Protein AF-A0A2H1WKE1-F1 (afdb_monomer_lite)

pLDDT: mean 91.27, std 6.3, range [51.94, 97.81]

Structure (mmCIF, N/CA/C/O backbone):
data_AF-A0A2H1WKE1-F1
#
_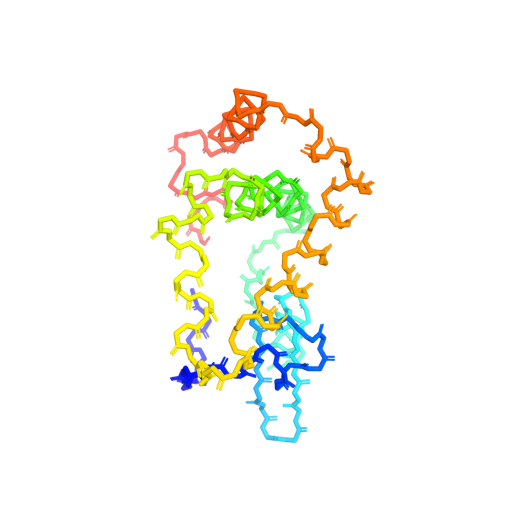entry.id   AF-A0A2H1WKE1-F1
#
loop_
_atom_site.group_PDB
_atom_site.id
_atom_site.type_symbol
_atom_site.label_atom_id
_atom_site.label_alt_id
_atom_site.label_comp_id
_atom_site.label_asym_id
_atom_site.label_entity_id
_atom_site.label_seq_id
_atom_site.pdbx_PDB_ins_code
_atom_site.Cartn_x
_atom_site.Cartn_y
_atom_site.Cartn_z
_atom_site.occupancy
_atom_site.B_iso_or_equiv
_atom_site.auth_seq_id
_atom_site.auth_comp_id
_atom_site.auth_asym_id
_atom_site.auth_atom_id
_atom_site.pdbx_PDB_model_num
ATOM 1 N N . MET A 1 1 ? -5.212 -2.726 20.957 1.00 63.28 1 MET A N 1
ATOM 2 C CA . MET A 1 1 ? -5.467 -3.976 20.193 1.00 63.28 1 MET A CA 1
ATOM 3 C C . MET A 1 1 ? -6.647 -4.724 20.807 1.00 63.28 1 MET A C 1
ATOM 5 O O . MET A 1 1 ? -6.788 -4.693 22.019 1.00 63.28 1 MET A O 1
ATOM 9 N N . CYS A 1 2 ? -7.499 -5.367 20.001 1.00 77.81 2 CYS A N 1
ATOM 10 C CA . CYS A 1 2 ? -8.768 -5.971 20.449 1.00 77.81 2 CYS A CA 1
ATOM 11 C C . CYS A 1 2 ? -8.658 -7.323 21.187 1.00 77.81 2 CYS A C 1
ATOM 13 O O . CYS A 1 2 ? -9.692 -7.924 21.455 1.00 77.81 2 CYS A O 1
ATOM 15 N N . ASN A 1 3 ? -7.446 -7.813 21.485 1.00 84.12 3 ASN A N 1
ATOM 16 C CA . ASN A 1 3 ? -7.190 -9.088 22.182 1.00 84.12 3 ASN A CA 1
ATOM 17 C C . ASN A 1 3 ? -7.994 -10.287 21.644 1.00 84.12 3 ASN A C 1
ATOM 19 O O . ASN A 1 3 ? -8.406 -11.166 22.397 1.00 84.12 3 ASN A O 1
ATOM 23 N N . LEU A 1 4 ? -8.228 -10.316 20.331 1.00 87.50 4 LEU A N 1
ATOM 24 C CA . LEU A 1 4 ? -8.882 -11.443 19.680 1.00 87.50 4 LEU A CA 1
ATOM 25 C C . LEU A 1 4 ? -7.937 -12.654 19.680 1.00 87.50 4 LEU A C 1
ATOM 27 O O . LEU A 1 4 ? -6.751 -12.472 19.403 1.00 87.50 4 LEU A O 1
ATOM 31 N N . PRO A 1 5 ? -8.426 -13.877 19.943 1.00 89.56 5 PRO A N 1
ATOM 32 C CA . PRO A 1 5 ? -7.639 -15.079 19.709 1.00 89.56 5 PRO A CA 1
ATOM 33 C C . PRO A 1 5 ? -7.508 -15.298 18.198 1.00 89.56 5 PRO A C 1
ATOM 35 O O . PRO A 1 5 ? -8.510 -15.433 17.494 1.00 89.56 5 PRO A O 1
ATOM 38 N N . PHE A 1 6 ? -6.278 -15.317 17.689 1.00 90.62 6 PHE A N 1
ATOM 39 C CA . PHE A 1 6 ? -5.992 -15.615 16.287 1.00 90.62 6 PHE A CA 1
ATOM 40 C C . PHE A 1 6 ? -4.718 -16.443 16.152 1.00 90.62 6 PHE A C 1
ATOM 42 O O . PHE A 1 6 ? -3.842 -16.414 17.014 1.00 90.62 6 PHE A O 1
ATOM 49 N N . GLU A 1 7 ? -4.620 -17.149 15.033 1.00 94.06 7 GLU A N 1
ATOM 50 C CA . GLU A 1 7 ? -3.415 -17.838 14.590 1.00 94.06 7 GLU A CA 1
ATOM 51 C C . GLU A 1 7 ? -2.952 -17.209 13.274 1.00 94.06 7 GLU A C 1
ATOM 53 O O . GLU A 1 7 ? -3.771 -16.871 12.414 1.00 94.06 7 GLU A O 1
ATOM 58 N N . VAL A 1 8 ? -1.640 -17.011 13.127 1.00 93.44 8 VAL A N 1
ATOM 59 C CA . VAL A 1 8 ? -1.048 -16.475 11.897 1.00 93.44 8 VAL A CA 1
ATOM 60 C C . VAL A 1 8 ? -0.431 -17.616 11.115 1.00 93.44 8 VAL A C 1
ATOM 62 O O . VAL A 1 8 ? 0.609 -18.148 11.492 1.00 93.44 8 VAL A O 1
ATOM 65 N N . GLU A 1 9 ? -1.034 -17.934 9.976 1.00 92.38 9 GLU A N 1
ATOM 66 C CA . GLU A 1 9 ? -0.455 -18.863 9.016 1.00 92.38 9 GLU A CA 1
ATOM 67 C C . GLU A 1 9 ? 0.144 -18.107 7.830 1.00 92.38 9 GLU A C 1
ATOM 69 O O . GLU A 1 9 ? -0.569 -17.514 7.016 1.00 92.38 9 GLU A O 1
ATOM 74 N N . MET A 1 10 ? 1.467 -18.163 7.687 1.00 90.44 10 MET A N 1
ATOM 75 C CA . MET A 1 10 ? 2.138 -17.644 6.497 1.00 90.44 10 MET A CA 1
ATOM 76 C C . MET A 1 10 ? 2.073 -18.681 5.374 1.00 90.44 10 MET A C 1
ATOM 78 O O . MET A 1 10 ? 2.550 -19.807 5.516 1.00 90.44 10 MET A O 1
ATOM 82 N N . ARG A 1 11 ? 1.494 -18.301 4.232 1.00 89.50 11 ARG A N 1
ATOM 83 C CA . ARG A 1 11 ? 1.371 -19.154 3.043 1.00 89.50 11 ARG A CA 1
ATOM 84 C C . ARG A 1 11 ? 1.910 -18.417 1.822 1.00 89.50 11 ARG A C 1
ATOM 86 O O . ARG A 1 11 ? 1.553 -17.267 1.582 1.00 89.50 11 ARG A O 1
ATOM 93 N N . TRP A 1 12 ? 2.733 -19.084 1.017 1.00 85.19 12 TRP A N 1
ATOM 94 C CA . TRP A 1 12 ? 3.308 -18.494 -0.200 1.00 85.19 12 TRP A CA 1
ATOM 95 C C . TRP A 1 12 ? 2.249 -18.173 -1.269 1.00 85.19 12 TRP A C 1
ATOM 97 O O . TRP A 1 12 ? 2.434 -17.253 -2.058 1.00 85.19 12 TRP A O 1
ATOM 107 N N . ASN A 1 13 ? 1.119 -18.888 -1.271 1.00 87.75 13 ASN A N 1
ATOM 108 C CA . ASN A 1 13 ? -0.032 -18.655 -2.147 1.00 87.75 13 ASN A CA 1
ATOM 109 C C . ASN A 1 13 ? -1.156 -17.842 -1.487 1.00 87.75 13 ASN A C 1
ATOM 111 O O . ASN A 1 13 ? -2.280 -17.878 -1.985 1.00 87.75 13 ASN A O 1
ATOM 115 N N . ALA A 1 14 ? -0.894 -17.121 -0.391 1.00 90.31 14 ALA A N 1
ATOM 116 C CA . ALA A 1 14 ? -1.930 -16.381 0.336 1.00 90.31 14 ALA A CA 1
ATOM 117 C C . ALA A 1 14 ? -2.736 -15.425 -0.568 1.00 90.31 14 ALA A C 1
ATOM 119 O O . ALA A 1 14 ? -3.951 -15.324 -0.421 1.00 90.31 14 ALA A O 1
ATOM 120 N N . GLU A 1 15 ? -2.093 -14.786 -1.551 1.00 88.31 15 GLU A N 1
ATOM 121 C CA . GLU A 1 15 ? -2.781 -13.938 -2.537 1.00 88.31 15 GLU A CA 1
ATOM 122 C C . GLU A 1 15 ? -3.848 -14.717 -3.327 1.00 88.31 15 GLU A C 1
ATOM 124 O O . GLU A 1 15 ? -4.951 -14.216 -3.501 1.00 88.31 15 GLU A O 1
ATOM 129 N N . PHE A 1 16 ? -3.574 -15.965 -3.726 1.00 88.88 16 PHE A N 1
ATOM 130 C CA . PHE A 1 16 ? -4.523 -16.821 -4.456 1.00 88.88 16 PHE A CA 1
ATOM 131 C C . PHE A 1 16 ? -5.611 -17.433 -3.570 1.00 88.88 16 PHE A C 1
ATOM 133 O O . PHE A 1 16 ? -6.646 -17.860 -4.074 1.00 88.88 16 PHE A O 1
ATOM 140 N N . MET A 1 17 ? -5.371 -17.513 -2.261 1.00 91.50 17 MET A N 1
ATOM 141 C CA . MET A 1 17 ? -6.365 -17.979 -1.290 1.00 91.50 17 MET A CA 1
ATOM 142 C C . MET A 1 17 ? -7.375 -16.885 -0.929 1.00 91.50 17 MET A C 1
ATOM 144 O O . MET A 1 17 ? -8.489 -17.192 -0.507 1.00 91.50 17 MET A O 1
ATOM 148 N N . SER A 1 18 ? -6.985 -15.616 -1.071 1.00 93.06 18 SER A N 1
ATOM 149 C CA . SER A 1 18 ? -7.844 -14.478 -0.764 1.00 93.06 18 SER A CA 1
ATOM 150 C C . SER A 1 18 ? -8.961 -14.327 -1.804 1.00 93.06 18 SER A C 1
ATOM 152 O O . SER A 1 18 ? -8.661 -14.258 -2.999 1.00 93.06 18 SER A O 1
ATOM 154 N N . PRO A 1 19 ? -10.233 -14.166 -1.390 1.00 90.62 19 PRO A N 1
ATOM 155 C CA . PRO A 1 19 ? -11.340 -13.890 -2.307 1.00 90.62 19 PRO A CA 1
ATOM 156 C C . PRO A 1 19 ? -11.122 -12.655 -3.191 1.00 90.62 19 PRO A C 1
ATOM 158 O O . PRO A 1 19 ? -11.588 -12.624 -4.327 1.00 90.62 19 PRO A O 1
ATOM 161 N N . SER A 1 20 ? -10.406 -11.643 -2.689 1.00 89.81 20 SER A N 1
ATOM 162 C CA . SER A 1 20 ? -10.101 -10.417 -3.438 1.00 89.81 20 SER A CA 1
ATOM 163 C C . SER A 1 20 ? -8.760 -10.454 -4.175 1.00 89.81 20 SER A C 1
ATOM 165 O O . SER A 1 20 ? -8.372 -9.461 -4.791 1.00 89.81 20 SER A O 1
ATOM 167 N N . GLY A 1 21 ? -8.006 -11.553 -4.078 1.00 88.56 21 GLY A N 1
ATOM 168 C CA . GLY A 1 21 ? -6.634 -11.623 -4.583 1.00 88.56 21 GLY A CA 1
ATOM 169 C C . GLY A 1 21 ? -5.630 -10.784 -3.779 1.00 88.56 21 GLY A C 1
ATOM 170 O O . GLY A 1 21 ? -4.478 -10.644 -4.188 1.00 88.56 21 GLY A O 1
ATOM 171 N N . ARG A 1 22 ? -6.056 -10.179 -2.659 1.00 87.38 22 ARG A N 1
ATOM 172 C CA . ARG A 1 22 ? -5.243 -9.277 -1.831 1.00 87.38 22 ARG A CA 1
ATOM 173 C C . ARG A 1 22 ? -5.136 -9.781 -0.400 1.00 87.38 22 ARG A C 1
ATOM 175 O O . ARG A 1 22 ? -6.104 -10.274 0.174 1.00 87.38 22 ARG A O 1
ATOM 182 N N . VAL A 1 23 ? -3.959 -9.611 0.184 1.00 90.31 23 VAL A N 1
ATOM 183 C CA . VAL A 1 23 ? -3.717 -9.814 1.616 1.00 90.31 23 VAL A CA 1
ATOM 184 C C . VAL A 1 23 ? -3.822 -8.470 2.356 1.00 90.31 23 VAL A C 1
ATOM 186 O O . VAL A 1 23 ? -3.567 -7.430 1.745 1.00 90.31 23 VAL A O 1
ATOM 189 N N . PRO A 1 24 ? -4.188 -8.458 3.650 1.00 92.06 24 PRO A N 1
ATOM 190 C CA . PRO A 1 24 ? -4.545 -9.607 4.486 1.00 92.06 24 PRO A CA 1
ATOM 191 C C . PRO A 1 24 ? -5.974 -10.119 4.235 1.00 92.06 24 PRO A C 1
ATOM 193 O O . PRO A 1 24 ? -6.847 -9.388 3.768 1.00 92.06 24 PRO A O 1
ATOM 196 N N . PHE A 1 25 ? -6.216 -11.379 4.594 1.00 94.62 25 PHE A N 1
ATOM 197 C CA . PHE A 1 25 ? -7.552 -11.955 4.740 1.00 94.62 25 PHE A CA 1
ATOM 198 C C . PHE A 1 25 ? -7.591 -12.841 5.989 1.00 94.62 25 PHE A C 1
ATOM 200 O O . PHE A 1 25 ? -6.555 -13.331 6.434 1.00 94.62 25 PHE A O 1
ATOM 207 N N . ILE A 1 26 ? -8.779 -13.038 6.555 1.00 94.38 26 ILE A N 1
ATOM 208 C CA . ILE A 1 26 ? -9.011 -13.921 7.700 1.00 94.38 26 ILE A CA 1
ATOM 209 C C . ILE A 1 26 ? -9.989 -15.026 7.326 1.00 94.38 26 ILE A C 1
ATOM 211 O O . ILE A 1 26 ? -10.875 -14.840 6.488 1.00 94.38 26 ILE A O 1
ATOM 215 N N . LYS A 1 27 ? -9.862 -16.163 8.008 1.00 93.44 27 LYS A N 1
ATOM 216 C CA . LYS A 1 27 ? -10.846 -17.241 7.996 1.00 93.44 27 LYS A CA 1
ATOM 217 C C . LYS A 1 27 ? -11.404 -17.411 9.405 1.00 93.44 27 LYS A C 1
ATOM 219 O O . LYS A 1 27 ? -10.650 -17.630 10.345 1.00 93.44 27 LYS A O 1
ATOM 224 N N . CYS A 1 28 ? -12.721 -17.332 9.550 1.00 91.88 28 CYS A N 1
ATOM 225 C CA . CYS A 1 28 ? -13.420 -17.536 10.815 1.00 91.88 28 CYS A CA 1
ATOM 226 C C . CYS A 1 28 ? -14.568 -18.528 10.595 1.00 91.88 28 CYS A C 1
ATOM 228 O O . CYS A 1 28 ? -15.625 -18.172 10.068 1.00 91.88 28 CYS A O 1
ATOM 230 N N . GLY A 1 29 ? -14.344 -19.797 10.949 1.00 89.31 29 GLY A N 1
ATOM 231 C CA . GLY A 1 29 ? -15.287 -20.879 10.658 1.00 89.31 29 GLY A CA 1
ATOM 232 C C . GLY A 1 29 ? -15.549 -21.007 9.153 1.00 89.31 29 GLY A C 1
ATOM 233 O O . GLY A 1 29 ? -14.629 -21.284 8.381 1.00 89.31 29 GLY A O 1
ATOM 234 N N . ALA A 1 30 ? -16.803 -20.790 8.750 1.00 90.69 30 ALA A N 1
ATOM 235 C CA . ALA A 1 30 ? -17.238 -20.821 7.352 1.00 90.69 30 ALA A CA 1
ATOM 236 C C . ALA A 1 30 ? -16.986 -19.506 6.586 1.00 90.69 30 ALA A C 1
ATOM 238 O O . ALA A 1 30 ? -17.152 -19.470 5.369 1.00 90.69 30 ALA A O 1
ATOM 239 N N . PHE A 1 31 ? -16.603 -18.425 7.272 1.00 92.56 31 PHE A N 1
ATOM 240 C CA . PHE A 1 31 ? -16.413 -17.114 6.653 1.00 92.56 31 PHE A CA 1
ATOM 241 C C . PHE A 1 31 ? -14.959 -16.898 6.242 1.00 92.56 31 PHE A C 1
ATOM 243 O O . PHE A 1 31 ? -14.042 -17.164 7.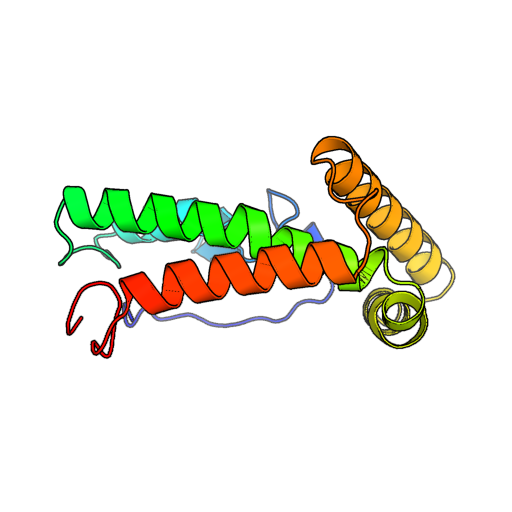022 1.00 92.56 31 PHE A O 1
ATOM 250 N N . VAL A 1 32 ? -14.759 -16.351 5.043 1.00 94.12 32 VAL A N 1
ATOM 251 C CA . VAL A 1 32 ? -13.468 -15.841 4.570 1.00 94.12 32 VAL A CA 1
ATOM 252 C C . VAL A 1 32 ? -13.660 -14.375 4.203 1.00 94.12 32 VAL A C 1
ATOM 254 O O . VAL A 1 32 ? -14.477 -14.059 3.342 1.00 94.12 32 VAL A O 1
ATOM 257 N N . VAL A 1 33 ? -12.941 -13.484 4.883 1.00 94.06 33 VAL A N 1
ATOM 258 C CA . VAL A 1 33 ? -13.085 -12.029 4.735 1.00 94.06 33 VAL A CA 1
ATOM 259 C C . VAL A 1 33 ? -11.725 -11.432 4.414 1.00 94.06 33 VAL A C 1
ATOM 261 O O . VAL A 1 33 ? -10.771 -11.618 5.165 1.00 94.06 33 VAL A O 1
ATOM 264 N N . SER A 1 34 ? -11.629 -10.726 3.293 1.00 94.44 34 SER A N 1
ATOM 265 C CA . SER A 1 34 ? -10.400 -10.088 2.818 1.00 94.44 34 SER A CA 1
ATOM 266 C C . SER A 1 34 ? -10.443 -8.577 2.980 1.00 94.44 34 SER A C 1
ATOM 268 O O . SER A 1 34 ? -11.516 -7.988 2.902 1.00 94.44 34 SER A O 1
ATOM 270 N N . GLU A 1 35 ? -9.259 -7.969 3.070 1.00 90.50 35 GLU A N 1
ATOM 271 C CA . GLU A 1 35 ? -9.027 -6.525 3.197 1.00 90.50 35 GLU A CA 1
ATOM 272 C C . GLU A 1 35 ? -9.339 -5.953 4.578 1.00 90.50 35 GLU A C 1
ATOM 274 O O . GLU A 1 35 ? -10.192 -6.442 5.315 1.00 90.50 35 GLU A O 1
ATOM 279 N N . LEU A 1 36 ? -8.622 -4.886 4.932 1.00 89.06 36 LEU A N 1
ATOM 280 C CA . LEU A 1 36 ? -8.661 -4.320 6.276 1.00 89.06 36 LEU A CA 1
ATOM 281 C C . LEU A 1 36 ? -10.070 -3.871 6.673 1.00 89.06 36 LEU A C 1
ATOM 283 O O . LEU A 1 36 ? -10.563 -4.281 7.717 1.00 89.06 36 LEU A O 1
ATOM 287 N N . GLU A 1 37 ? -10.730 -3.050 5.857 1.00 88.31 37 GLU A N 1
ATOM 288 C CA . GLU A 1 37 ? -12.035 -2.490 6.217 1.00 88.31 37 GLU A 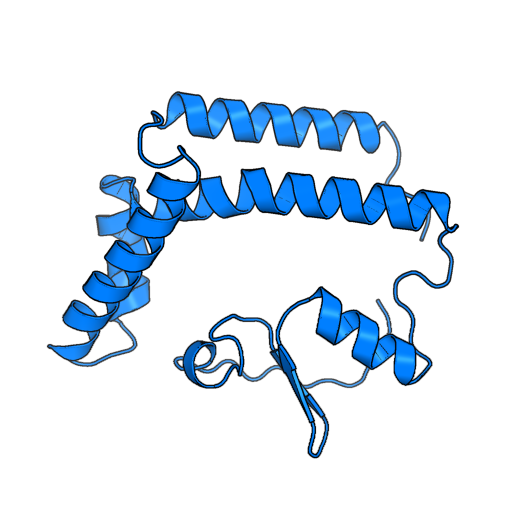CA 1
ATOM 289 C C . GLU A 1 37 ? -13.118 -3.572 6.407 1.00 88.31 37 GLU A C 1
ATOM 291 O O . GLU A 1 37 ? -13.743 -3.579 7.472 1.00 88.31 37 GLU A O 1
ATOM 296 N N . PRO A 1 38 ? -13.294 -4.546 5.492 1.00 92.00 38 PRO A N 1
ATOM 297 C CA . PRO A 1 38 ? -14.196 -5.673 5.722 1.00 92.00 38 PRO A CA 1
ATOM 298 C C . PRO A 1 38 ? -13.839 -6.509 6.956 1.00 92.00 38 PRO A C 1
ATOM 300 O O . PRO A 1 38 ? -14.738 -6.920 7.688 1.00 92.00 38 PRO A O 1
ATOM 303 N N . ILE A 1 39 ? -12.549 -6.740 7.235 1.00 92.75 39 ILE A N 1
ATOM 304 C CA . ILE A 1 39 ? -12.106 -7.460 8.442 1.00 92.75 39 ILE A CA 1
ATOM 305 C C . ILE A 1 39 ? -12.526 -6.707 9.711 1.00 92.75 39 ILE A C 1
ATOM 307 O O . ILE A 1 39 ? -13.075 -7.305 10.640 1.00 92.75 39 ILE A O 1
ATOM 311 N N . VAL A 1 40 ? -12.303 -5.392 9.749 1.00 90.50 40 VAL A N 1
ATOM 312 C CA . VAL A 1 40 ? -12.685 -4.547 10.888 1.00 90.50 40 VAL A CA 1
ATOM 313 C C . VAL A 1 40 ? -14.202 -4.534 11.075 1.00 90.50 40 VAL A C 1
ATOM 315 O O . VAL A 1 40 ? -14.681 -4.673 12.201 1.00 90.50 40 VAL A O 1
ATOM 318 N N . GLN A 1 41 ? -14.969 -4.427 9.989 1.00 90.38 41 GLN A N 1
ATOM 319 C CA . GLN A 1 41 ? -16.432 -4.489 10.036 1.00 90.38 41 GLN A CA 1
ATOM 320 C C . GLN A 1 41 ? -16.937 -5.864 10.494 1.00 90.38 41 GLN A C 1
ATOM 322 O O . GLN A 1 41 ? -17.872 -5.944 11.289 1.00 90.38 41 GLN A O 1
ATOM 327 N N . PHE A 1 42 ? -16.298 -6.951 10.055 1.00 92.19 42 PHE A N 1
ATOM 328 C CA . PHE A 1 42 ? -16.630 -8.303 10.498 1.00 92.19 42 PHE A CA 1
ATOM 329 C C . PHE A 1 42 ? -16.452 -8.462 12.013 1.00 92.19 42 PHE A C 1
ATOM 331 O O . PHE A 1 42 ? -17.348 -8.981 12.681 1.00 92.19 42 PHE A O 1
ATOM 338 N N . ALA A 1 43 ? -15.343 -7.963 12.570 1.00 91.31 43 ALA A N 1
ATOM 339 C CA . ALA A 1 43 ? -15.122 -7.946 14.015 1.00 91.31 43 ALA A CA 1
ATOM 340 C C . ALA A 1 43 ? -16.158 -7.070 14.744 1.00 91.31 43 ALA A C 1
ATOM 342 O O . ALA A 1 43 ? -16.725 -7.496 15.755 1.00 91.31 43 ALA A O 1
ATOM 343 N N . ALA A 1 44 ? -16.479 -5.892 14.194 1.00 90.19 44 ALA A N 1
ATOM 344 C CA . ALA A 1 44 ? -17.471 -4.982 14.765 1.00 90.19 44 ALA A CA 1
ATOM 345 C C . ALA A 1 44 ? -18.869 -5.618 14.838 1.00 90.19 44 ALA A C 1
ATOM 347 O O . ALA A 1 44 ? -19.531 -5.524 15.870 1.00 90.19 44 ALA A O 1
ATOM 348 N N . ASN A 1 45 ? -19.278 -6.359 13.802 1.00 90.62 45 ASN A N 1
ATOM 349 C CA . ASN A 1 45 ? -20.540 -7.109 13.772 1.00 90.62 45 ASN A CA 1
ATOM 350 C C . ASN A 1 45 ? -20.600 -8.245 14.810 1.00 90.62 45 ASN A C 1
ATOM 352 O O . ASN A 1 45 ? -21.679 -8.749 15.118 1.00 90.62 45 ASN A O 1
ATOM 356 N N . LYS A 1 46 ? -19.451 -8.660 15.356 1.00 89.50 46 LYS A N 1
ATOM 357 C CA . LYS A 1 46 ? -19.336 -9.619 16.466 1.00 89.50 46 LYS A CA 1
ATOM 358 C C . LYS A 1 46 ? -19.152 -8.936 17.827 1.00 89.50 46 LYS A C 1
ATOM 360 O O . LYS A 1 46 ? -18.844 -9.609 18.804 1.00 89.50 46 LYS A O 1
ATOM 365 N N . GLY A 1 47 ? -19.356 -7.619 17.899 1.00 88.62 47 GLY A N 1
ATOM 366 C CA . GLY A 1 47 ? -19.279 -6.834 19.132 1.00 88.62 47 GLY A CA 1
ATOM 367 C C . GLY A 1 47 ? -17.876 -6.339 19.488 1.00 88.62 47 GLY A C 1
ATOM 368 O O . GLY A 1 47 ? -17.689 -5.784 20.567 1.00 88.62 47 GLY A O 1
ATOM 369 N N . VAL A 1 48 ? -16.887 -6.504 18.603 1.00 88.50 48 VAL A N 1
ATOM 370 C CA . VAL A 1 48 ? -15.497 -6.101 18.853 1.00 88.50 48 VAL A CA 1
ATOM 371 C C . VAL A 1 48 ? -15.121 -4.932 17.950 1.00 88.50 48 VAL A C 1
ATOM 373 O O . VAL A 1 48 ? -14.927 -5.096 16.750 1.00 88.50 48 VAL A O 1
ATOM 376 N N . SER A 1 49 ? -14.999 -3.734 18.524 1.00 85.06 49 SER A N 1
ATOM 377 C CA . SER A 1 49 ? -14.712 -2.510 17.768 1.00 85.06 49 SER A CA 1
ATOM 378 C C . SER A 1 49 ? -13.321 -1.958 18.069 1.00 85.06 49 SER A C 1
ATOM 380 O O . SER A 1 49 ? -13.001 -1.665 19.220 1.00 85.06 49 SER A O 1
ATOM 382 N N . LEU A 1 50 ? -12.518 -1.746 17.021 1.00 79.50 50 LEU A N 1
ATOM 383 C CA . LEU A 1 50 ? -11.228 -1.045 17.110 1.00 79.50 50 LEU A CA 1
ATOM 384 C C . LEU A 1 50 ? -11.401 0.453 17.381 1.00 79.50 50 LEU A C 1
ATOM 386 O O . LEU A 1 50 ? -10.571 1.067 18.038 1.00 79.50 50 LEU A O 1
ATOM 390 N N . CYS A 1 51 ? -12.499 1.028 16.893 1.00 79.38 51 CYS A N 1
ATOM 391 C CA . CYS A 1 51 ? -12.773 2.461 16.943 1.00 79.38 51 CYS A CA 1
ATOM 392 C C . CYS A 1 51 ? -13.889 2.795 17.942 1.00 79.38 51 CYS A C 1
ATOM 394 O O . CYS A 1 51 ? -14.541 3.826 17.813 1.00 79.38 51 CYS A O 1
ATOM 396 N N . GLY A 1 52 ? -14.172 1.914 18.909 1.00 79.06 52 GLY A N 1
ATOM 397 C CA . GLY A 1 52 ? -15.303 2.075 19.831 1.00 79.06 52 GLY A CA 1
ATOM 398 C C . GLY A 1 52 ? -15.243 3.362 20.658 1.00 79.06 52 GLY A C 1
ATOM 399 O O . GLY A 1 52 ? -16.282 3.942 20.947 1.00 79.06 52 GLY A O 1
ATOM 400 N N . LYS A 1 53 ? -14.029 3.825 20.974 1.00 82.75 53 LYS A N 1
ATOM 401 C CA . LYS A 1 53 ? -13.771 5.036 21.767 1.00 82.75 53 LYS A CA 1
ATOM 402 C C . LYS A 1 53 ? -13.708 6.328 20.944 1.00 82.75 53 LYS A C 1
ATOM 404 O O . LYS A 1 53 ? -13.719 7.396 21.536 1.00 82.75 53 LYS A O 1
ATOM 409 N N . LEU A 1 54 ? -13.625 6.222 19.616 1.00 85.12 54 LEU A N 1
ATOM 410 C CA . LEU A 1 54 ? -13.496 7.374 18.723 1.00 85.12 54 LEU A CA 1
ATOM 411 C C . LEU A 1 54 ? -14.867 7.989 18.432 1.00 85.12 54 LEU A C 1
ATOM 413 O O . LEU A 1 54 ? -15.842 7.262 18.172 1.00 85.12 54 LEU A O 1
ATOM 417 N N . SER A 1 55 ? -14.919 9.319 18.404 1.00 87.94 55 SER A N 1
ATOM 418 C CA . SER A 1 55 ? -16.087 10.073 17.955 1.00 87.94 55 SER A CA 1
ATOM 419 C C . SER A 1 55 ? -16.385 9.804 16.472 1.00 87.94 55 SER A C 1
ATOM 421 O O . SER A 1 55 ? -15.593 9.199 15.738 1.00 87.94 55 SER A O 1
ATOM 423 N N . THR A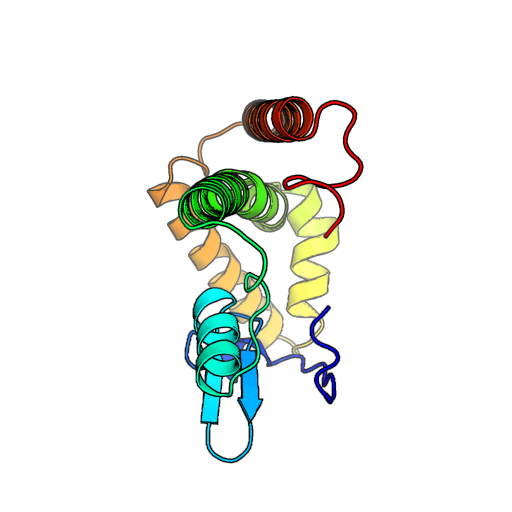 1 56 ? -17.567 10.205 16.005 1.00 86.81 56 THR A N 1
ATOM 424 C CA . THR A 1 56 ? -17.931 10.057 14.586 1.00 86.81 56 THR A CA 1
ATOM 425 C C . THR A 1 56 ? -17.017 10.900 13.695 1.00 86.81 56 THR A C 1
ATOM 427 O O . THR A 1 56 ? -16.608 10.443 12.627 1.00 86.81 56 THR A O 1
ATOM 430 N N . GLU A 1 57 ? -16.653 12.089 14.166 1.00 89.12 57 GLU A N 1
ATOM 431 C CA . GLU A 1 57 ? -15.730 13.017 13.517 1.00 89.12 57 GLU A CA 1
ATOM 432 C C . GLU A 1 57 ? -14.322 12.412 13.445 1.00 89.12 57 GLU A C 1
ATOM 434 O O . GLU A 1 57 ? -13.748 12.319 12.362 1.00 89.12 57 GLU A O 1
ATOM 439 N N . GLU A 1 58 ? -13.807 11.876 14.555 1.00 88.81 58 GLU A N 1
ATOM 440 C CA . GLU A 1 58 ? -12.488 11.231 14.595 1.00 88.81 58 GLU A CA 1
ATOM 441 C C . GLU A 1 58 ? -12.417 9.996 13.686 1.00 88.81 58 GLU A C 1
ATOM 443 O O . GLU A 1 58 ? -11.416 9.759 13.009 1.00 88.81 58 GLU A O 1
ATOM 448 N N . LYS A 1 59 ? -13.502 9.217 13.594 1.00 87.38 59 LYS A N 1
ATOM 449 C CA . LYS A 1 59 ? -13.601 8.102 12.637 1.00 87.38 59 LYS A CA 1
ATOM 450 C C . LYS A 1 59 ? -13.562 8.582 11.189 1.00 87.38 59 LYS A C 1
ATOM 452 O O . LYS A 1 59 ? -13.011 7.883 10.338 1.00 87.38 59 LYS A O 1
ATOM 457 N N . ALA A 1 60 ? -14.181 9.720 10.883 1.00 88.56 60 ALA A N 1
ATOM 458 C CA . ALA A 1 60 ? -14.137 10.301 9.545 1.00 88.56 60 ALA A CA 1
ATOM 459 C C . ALA A 1 60 ? -12.720 10.791 9.208 1.00 88.56 60 ALA A C 1
ATOM 461 O O . ALA A 1 60 ? -12.199 10.440 8.148 1.00 88.56 60 ALA A O 1
ATOM 462 N N . GLU A 1 61 ? -12.065 11.491 10.138 1.00 89.50 61 GLU A N 1
ATOM 463 C CA . GLU A 1 61 ? -10.662 11.902 10.006 1.00 89.50 61 GLU A CA 1
ATOM 464 C C . GLU A 1 61 ? -9.735 10.702 9.796 1.00 89.50 61 GLU A C 1
ATOM 466 O O . GLU A 1 61 ? -8.923 10.694 8.872 1.00 89.50 61 GLU A O 1
ATOM 471 N N . MET A 1 62 ? -9.884 9.646 10.602 1.00 89.69 62 MET A N 1
ATOM 472 C CA . MET A 1 62 ? -9.084 8.426 10.479 1.00 89.69 62 MET A CA 1
ATOM 473 C C . MET A 1 62 ? -9.195 7.827 9.073 1.00 89.69 62 MET A C 1
ATOM 475 O O . MET A 1 62 ? -8.181 7.470 8.474 1.00 89.69 62 MET A O 1
ATOM 479 N N . ARG A 1 63 ? -10.410 7.740 8.514 1.00 88.69 63 ARG A N 1
ATOM 480 C CA . ARG A 1 63 ? -10.607 7.238 7.144 1.00 88.69 63 ARG A CA 1
ATOM 481 C C . ARG A 1 63 ? -9.918 8.121 6.105 1.00 88.69 63 ARG A C 1
ATOM 483 O O . ARG A 1 63 ? -9.330 7.585 5.167 1.00 88.69 63 ARG A O 1
ATOM 490 N N . ALA A 1 64 ? -9.950 9.442 6.276 1.00 91.06 64 ALA A N 1
ATOM 491 C CA . ALA A 1 64 ? -9.257 10.365 5.381 1.00 91.06 64 ALA A CA 1
ATOM 492 C C . ALA A 1 64 ? -7.734 10.141 5.407 1.00 91.06 64 ALA A C 1
ATOM 494 O O . ALA A 1 64 ? -7.122 10.002 4.347 1.00 91.06 64 ALA A O 1
ATOM 495 N N . TYR A 1 65 ? -7.131 9.997 6.593 1.00 91.25 65 TYR A N 1
ATOM 496 C CA . TYR A 1 65 ? -5.698 9.706 6.720 1.00 91.25 65 TYR A CA 1
ATOM 497 C C . TYR A 1 65 ? -5.315 8.326 6.184 1.00 91.25 65 TYR A C 1
ATOM 499 O O . TYR A 1 65 ? -4.315 8.199 5.480 1.00 91.25 65 TYR A O 1
ATOM 507 N N . MET A 1 66 ? -6.124 7.295 6.440 1.00 90.44 66 MET A N 1
ATOM 508 C CA . MET A 1 66 ? -5.907 5.962 5.867 1.00 90.44 66 MET A CA 1
ATOM 509 C C . MET A 1 66 ? -5.959 5.987 4.336 1.00 90.44 66 MET A C 1
ATOM 511 O O . MET A 1 66 ? -5.159 5.319 3.676 1.00 90.44 66 MET A O 1
ATOM 515 N N . SER A 1 67 ? -6.864 6.785 3.764 1.00 91.88 67 SER A N 1
ATOM 516 C CA . SER A 1 67 ? -6.940 7.009 2.320 1.00 91.88 67 SER A CA 1
ATOM 517 C C . SER A 1 67 ? -5.692 7.723 1.795 1.00 91.88 67 SER A C 1
ATOM 519 O O . SER A 1 67 ? -5.110 7.270 0.811 1.00 91.88 67 SER A O 1
ATOM 521 N N . LEU A 1 68 ? -5.219 8.779 2.469 1.00 93.06 68 LEU A N 1
ATOM 522 C CA . LEU A 1 68 ? -3.977 9.478 2.110 1.00 93.06 68 LEU A CA 1
ATOM 523 C C . LEU A 1 68 ? -2.778 8.519 2.100 1.00 93.06 68 LEU A C 1
ATOM 525 O O . LEU A 1 68 ? -2.078 8.418 1.094 1.00 93.06 68 LEU A O 1
ATOM 529 N N . ILE A 1 69 ? -2.599 7.757 3.181 1.00 92.88 69 ILE A N 1
ATOM 530 C CA . ILE A 1 69 ? -1.541 6.747 3.311 1.00 92.88 69 ILE A CA 1
ATOM 531 C C . ILE A 1 69 ? -1.628 5.726 2.173 1.00 92.88 69 ILE A C 1
ATOM 533 O O . ILE A 1 69 ? -0.630 5.429 1.522 1.00 92.88 69 ILE A O 1
ATOM 537 N N . THR A 1 70 ? -2.826 5.215 1.892 1.00 90.81 70 THR A N 1
ATOM 538 C CA . THR A 1 70 ? -3.028 4.220 0.831 1.00 90.81 70 THR A CA 1
ATOM 539 C C . THR A 1 70 ? -2.754 4.803 -0.557 1.00 90.81 70 THR A C 1
ATOM 541 O O . THR A 1 70 ? -2.218 4.117 -1.422 1.00 90.81 70 THR A O 1
ATOM 544 N N . ASN A 1 71 ? -3.088 6.070 -0.797 1.00 93.31 71 ASN A N 1
ATOM 545 C CA . ASN A 1 71 ? -2.903 6.703 -2.102 1.00 93.31 71 ASN A CA 1
ATOM 546 C C . ASN A 1 71 ? -1.469 7.178 -2.355 1.00 93.31 71 ASN A C 1
ATOM 548 O O . ASN A 1 71 ? -1.078 7.293 -3.517 1.00 93.31 71 ASN A O 1
ATOM 552 N N . VAL A 1 72 ? -0.686 7.428 -1.305 1.00 96.12 72 VAL A N 1
ATOM 553 C CA . VAL A 1 72 ? 0.714 7.847 -1.435 1.00 96.12 72 VAL A CA 1
ATOM 554 C C . VAL A 1 72 ? 1.656 6.682 -1.163 1.00 96.12 72 VAL A C 1
ATOM 556 O O . VAL A 1 72 ? 2.325 6.214 -2.080 1.00 96.12 72 VAL A O 1
ATOM 559 N N . LEU A 1 73 ? 1.681 6.164 0.067 1.00 95.94 73 LEU A N 1
ATOM 560 C CA . LEU A 1 73 ? 2.705 5.212 0.505 1.00 95.94 73 LEU A CA 1
ATOM 561 C C . LEU A 1 73 ? 2.608 3.870 -0.223 1.00 95.94 73 LEU A C 1
ATOM 563 O O . LEU A 1 73 ? 3.629 3.347 -0.656 1.00 95.94 73 LEU A O 1
ATOM 567 N N . VAL A 1 74 ? 1.401 3.335 -0.436 1.00 94.12 74 VAL A N 1
ATOM 568 C CA . VAL A 1 74 ? 1.248 2.056 -1.159 1.00 94.12 74 VAL A CA 1
ATOM 569 C C . VAL A 1 74 ? 1.644 2.206 -2.628 1.00 94.12 74 VAL A C 1
ATOM 571 O O . VAL A 1 74 ? 2.275 1.317 -3.196 1.00 94.12 74 VAL A O 1
ATOM 574 N N . ASN A 1 75 ? 1.299 3.324 -3.272 1.00 96.50 75 ASN A N 1
ATOM 575 C CA . ASN A 1 75 ? 1.686 3.544 -4.666 1.00 96.50 75 ASN A CA 1
ATOM 576 C C . ASN A 1 75 ? 3.198 3.805 -4.799 1.00 96.50 75 ASN A C 1
ATOM 578 O O . ASN A 1 75 ? 3.807 3.292 -5.738 1.00 96.50 75 ASN A O 1
ATOM 582 N N . ALA A 1 76 ? 3.809 4.506 -3.840 1.00 97.62 76 ALA A N 1
ATOM 583 C CA . ALA A 1 76 ? 5.255 4.689 -3.758 1.00 97.62 76 ALA A CA 1
ATOM 584 C C . ALA A 1 76 ? 5.994 3.357 -3.548 1.00 97.62 76 ALA A C 1
ATOM 586 O O . ALA A 1 76 ? 6.931 3.056 -4.285 1.00 97.62 76 ALA A O 1
ATOM 587 N N . GLU A 1 77 ? 5.536 2.513 -2.619 1.00 96.62 77 GLU A N 1
ATOM 588 C CA . GLU A 1 77 ? 6.098 1.175 -2.395 1.00 96.62 77 GLU A CA 1
ATOM 589 C C . GLU A 1 77 ? 6.014 0.318 -3.665 1.00 96.62 77 GLU A C 1
ATOM 591 O O . GLU A 1 77 ? 6.990 -0.332 -4.049 1.00 96.62 77 GLU A O 1
ATOM 596 N N . LEU A 1 78 ? 4.867 0.337 -4.353 1.00 96.50 78 LEU A N 1
ATOM 597 C CA . LEU A 1 78 ? 4.690 -0.377 -5.615 1.00 96.50 78 LEU A CA 1
ATOM 598 C C . LEU A 1 78 ? 5.625 0.148 -6.708 1.00 96.50 78 LEU A C 1
ATOM 600 O O . LEU A 1 78 ? 6.187 -0.658 -7.453 1.00 96.50 78 LEU A O 1
ATOM 604 N N . TYR A 1 79 ? 5.796 1.467 -6.807 1.00 97.81 79 TYR A N 1
ATOM 605 C CA . TYR A 1 79 ? 6.717 2.085 -7.756 1.00 97.81 79 TYR A CA 1
ATOM 606 C C . TYR A 1 79 ? 8.157 1.632 -7.488 1.00 97.81 79 TYR A C 1
ATOM 608 O O . TYR A 1 79 ? 8.794 1.055 -8.369 1.00 97.81 79 TYR A O 1
ATOM 616 N N . ILE A 1 80 ? 8.642 1.802 -6.258 1.00 97.25 80 ILE A N 1
ATOM 617 C CA . ILE A 1 80 ? 10.010 1.435 -5.870 1.00 97.25 80 ILE A CA 1
ATOM 618 C C . ILE A 1 80 ? 10.227 -0.074 -6.043 1.00 97.25 80 ILE A C 1
ATOM 620 O O . ILE A 1 80 ? 11.241 -0.513 -6.564 1.00 97.25 80 ILE A O 1
ATOM 624 N N . SER A 1 81 ? 9.246 -0.902 -5.694 1.00 97.12 81 SER A N 1
ATOM 625 C CA . SER A 1 81 ? 9.411 -2.354 -5.791 1.00 97.12 81 SER A CA 1
ATOM 626 C C . SER A 1 81 ? 9.400 -2.867 -7.238 1.00 97.12 81 SER A C 1
ATOM 628 O O . SER A 1 81 ? 10.128 -3.808 -7.557 1.00 97.12 81 SER A O 1
ATOM 630 N N . TRP A 1 82 ? 8.556 -2.316 -8.119 1.00 97.25 82 TRP A N 1
ATOM 631 C CA . TRP A 1 82 ? 8.253 -2.929 -9.425 1.00 97.25 82 TRP A CA 1
ATOM 632 C C . TRP A 1 82 ? 8.669 -2.106 -10.649 1.00 97.25 82 TRP A C 1
ATOM 634 O O . TRP A 1 82 ? 8.782 -2.673 -11.747 1.00 97.25 82 TRP A O 1
ATOM 644 N N . VAL A 1 83 ? 8.874 -0.800 -10.487 1.00 96.94 83 VAL A N 1
ATOM 645 C CA . VAL A 1 83 ? 9.258 0.129 -11.559 1.00 96.94 83 VAL A CA 1
ATOM 646 C C . VAL A 1 83 ? 10.739 0.465 -11.471 1.00 96.94 83 VAL A C 1
ATOM 648 O O . VAL A 1 83 ? 11.421 0.330 -12.488 1.00 96.94 83 VAL A O 1
ATOM 651 N N . ASP A 1 84 ? 11.242 0.813 -10.282 1.00 96.50 84 ASP A N 1
ATOM 652 C CA . ASP A 1 84 ? 12.672 1.063 -10.090 1.00 96.50 84 ASP A CA 1
ATOM 653 C C . ASP A 1 84 ? 13.495 -0.187 -10.437 1.00 96.50 84 ASP A C 1
ATOM 655 O O . ASP A 1 84 ? 13.279 -1.285 -9.914 1.00 96.50 84 ASP A O 1
ATOM 659 N N . ASN A 1 85 ? 14.422 -0.035 -11.382 1.00 95.31 85 ASN A N 1
ATOM 660 C CA . ASN A 1 85 ? 15.130 -1.173 -11.956 1.00 95.31 85 ASN A CA 1
ATOM 661 C C . ASN A 1 85 ? 16.162 -1.753 -10.990 1.00 95.31 85 ASN A C 1
ATOM 663 O O . ASN A 1 85 ? 16.385 -2.964 -11.021 1.00 95.31 85 ASN A O 1
ATOM 667 N N . GLU A 1 86 ? 16.787 -0.926 -10.155 1.00 96.00 86 GLU A N 1
ATOM 668 C CA . GLU A 1 86 ? 17.768 -1.396 -9.181 1.00 96.00 86 GLU A CA 1
ATOM 669 C C . GLU A 1 86 ? 17.084 -2.295 -8.146 1.00 96.00 86 GLU A C 1
ATOM 671 O O . GLU A 1 86 ? 17.398 -3.486 -8.042 1.00 96.00 86 GLU A O 1
ATOM 676 N N . THR A 1 87 ? 16.047 -1.773 -7.490 1.00 96.50 87 THR A N 1
ATOM 677 C CA . THR A 1 87 ? 15.268 -2.494 -6.479 1.00 96.50 87 THR A CA 1
ATOM 678 C C . THR A 1 87 ? 14.572 -3.719 -7.066 1.00 96.50 87 THR A C 1
ATOM 680 O O . THR A 1 87 ? 14.589 -4.802 -6.466 1.00 96.50 87 THR A O 1
ATOM 683 N N . PHE A 1 88 ? 13.995 -3.601 -8.268 1.00 96.94 88 PHE A N 1
ATOM 684 C CA . PHE A 1 88 ? 13.323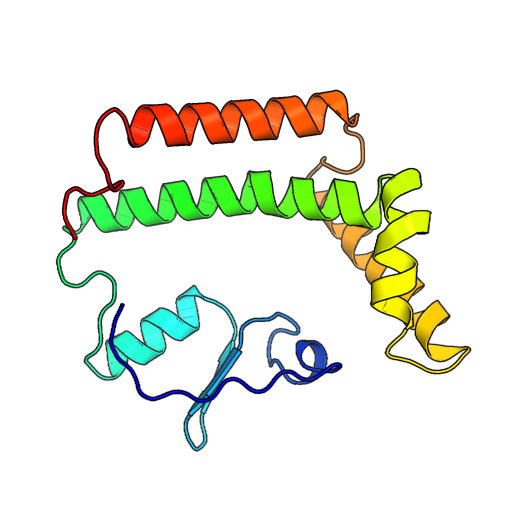 -4.724 -8.912 1.00 96.94 88 PHE A CA 1
ATOM 685 C C . PHE A 1 88 ? 14.273 -5.902 -9.150 1.00 96.94 88 PHE A C 1
ATOM 687 O O . PHE A 1 88 ? 13.911 -7.046 -8.866 1.00 96.94 88 PHE A O 1
ATOM 694 N N . ASN A 1 89 ? 15.476 -5.643 -9.672 1.00 95.12 89 ASN A N 1
ATOM 695 C CA . ASN A 1 89 ? 16.426 -6.701 -10.009 1.00 95.12 89 ASN A CA 1
ATOM 696 C C . ASN A 1 89 ? 17.137 -7.266 -8.775 1.00 95.12 89 ASN A C 1
ATOM 698 O O . ASN A 1 89 ? 17.318 -8.482 -8.706 1.00 95.12 89 ASN A O 1
ATOM 702 N N . ALA A 1 90 ? 17.502 -6.413 -7.815 1.00 95.50 90 ALA A N 1
ATOM 703 C CA . ALA A 1 90 ? 18.232 -6.824 -6.619 1.00 95.50 90 ALA A CA 1
ATOM 704 C C . ALA A 1 90 ? 17.337 -7.526 -5.586 1.00 95.50 90 ALA A C 1
ATOM 706 O O . ALA A 1 90 ? 17.771 -8.482 -4.945 1.00 95.50 90 ALA A O 1
ATOM 707 N N . VAL A 1 91 ? 16.083 -7.081 -5.429 1.00 95.31 91 VAL A N 1
ATOM 708 C CA . VAL A 1 91 ? 15.220 -7.498 -4.311 1.00 95.31 91 VAL A CA 1
ATOM 709 C C . VAL A 1 91 ? 13.907 -8.109 -4.795 1.00 95.31 91 VAL A C 1
ATOM 711 O O . VAL A 1 91 ? 13.630 -9.281 -4.521 1.00 95.31 91 VAL A O 1
ATOM 714 N N . THR A 1 92 ? 13.079 -7.346 -5.513 1.00 94.69 92 THR A N 1
ATOM 715 C CA . THR A 1 92 ? 11.668 -7.712 -5.737 1.00 94.69 92 THR A CA 1
ATOM 716 C C . THR A 1 92 ? 11.512 -8.964 -6.585 1.00 94.69 92 THR A C 1
ATOM 718 O O . THR A 1 92 ? 10.768 -9.875 -6.218 1.00 94.69 92 THR A O 1
ATOM 721 N N . LYS A 1 93 ? 12.229 -9.043 -7.711 1.00 93.62 93 LYS A N 1
ATOM 722 C CA . LYS A 1 93 ? 12.183 -10.192 -8.620 1.00 93.62 93 LYS A CA 1
ATOM 723 C C . LYS A 1 93 ? 12.594 -11.468 -7.897 1.00 93.62 93 LYS A C 1
ATOM 725 O O . LYS A 1 93 ? 11.879 -12.460 -7.988 1.00 93.62 93 LYS A O 1
ATOM 730 N N . VAL A 1 94 ? 13.711 -11.425 -7.168 1.00 91.31 94 VAL A N 1
ATOM 731 C CA . VAL A 1 94 ? 14.270 -12.583 -6.457 1.00 91.31 94 VAL A CA 1
ATOM 732 C C . VAL A 1 94 ? 13.290 -13.077 -5.398 1.00 91.31 94 VAL A C 1
ATOM 734 O O . VAL A 1 94 ? 12.953 -14.261 -5.385 1.00 91.31 94 VAL A O 1
ATOM 737 N N . ARG A 1 95 ? 12.766 -12.164 -4.570 1.00 90.38 95 ARG A N 1
ATOM 738 C CA . ARG A 1 95 ? 11.809 -12.492 -3.505 1.00 90.38 95 ARG A CA 1
ATOM 739 C C . ARG A 1 95 ? 10.489 -13.036 -4.050 1.00 90.38 95 ARG A C 1
ATOM 741 O O . ARG A 1 95 ? 9.949 -13.982 -3.492 1.00 90.38 95 ARG A O 1
ATOM 748 N N . ASN A 1 96 ? 9.966 -12.456 -5.128 1.00 88.44 96 ASN A N 1
ATOM 749 C CA . ASN A 1 96 ? 8.685 -12.877 -5.689 1.00 88.44 96 ASN A CA 1
ATOM 750 C C . ASN A 1 96 ? 8.788 -14.197 -6.473 1.00 88.44 96 ASN A C 1
ATOM 752 O O . ASN A 1 96 ? 7.826 -14.960 -6.506 1.00 88.44 96 ASN A O 1
ATOM 756 N N . SER A 1 97 ? 9.929 -14.483 -7.114 1.00 90.00 97 SER A N 1
ATOM 757 C CA . SER A 1 97 ? 10.098 -15.715 -7.892 1.00 90.00 97 SER A CA 1
ATOM 758 C C . SER A 1 97 ? 10.531 -16.928 -7.069 1.00 90.00 97 SER A C 1
ATOM 760 O O . SER A 1 97 ? 10.260 -18.043 -7.501 1.00 90.00 97 SER A O 1
ATOM 762 N N . SER A 1 98 ? 11.195 -16.743 -5.920 1.00 88.81 98 SER A N 1
ATOM 763 C CA . SER A 1 98 ? 11.830 -17.834 -5.154 1.00 88.81 98 SER A CA 1
ATOM 764 C C . SER A 1 98 ? 10.859 -18.893 -4.625 1.00 88.81 98 SER A C 1
ATOM 766 O O . SER A 1 98 ? 11.266 -20.019 -4.356 1.00 88.81 98 SER A O 1
ATOM 768 N N . VAL A 1 99 ? 9.577 -18.553 -4.505 1.00 87.25 99 VAL A N 1
ATOM 769 C CA . VAL A 1 99 ? 8.521 -19.466 -4.048 1.00 87.25 99 VAL A CA 1
ATOM 770 C C . VAL A 1 99 ? 8.026 -20.429 -5.138 1.00 87.25 99 VAL A C 1
ATOM 772 O O . VAL A 1 99 ? 7.266 -21.345 -4.837 1.00 87.25 99 VAL A O 1
ATOM 775 N N . TYR A 1 100 ? 8.447 -20.251 -6.397 1.00 87.31 100 TYR A N 1
ATOM 776 C CA . TYR A 1 100 ? 7.990 -21.051 -7.536 1.00 87.31 100 TYR A CA 1
ATOM 777 C C . TYR A 1 100 ? 9.160 -21.674 -8.310 1.00 87.31 100 TYR A C 1
ATOM 779 O O . TYR A 1 100 ? 10.166 -21.002 -8.547 1.00 87.31 100 TYR A O 1
ATOM 787 N N . PRO A 1 101 ? 9.019 -22.915 -8.812 1.00 89.38 101 PRO A N 1
ATOM 788 C CA . PRO A 1 101 ? 10.008 -23.498 -9.709 1.00 89.38 101 PRO A CA 1
ATOM 789 C C . PRO A 1 101 ? 10.045 -22.760 -11.054 1.00 89.38 101 PRO A C 1
ATOM 791 O O . PRO A 1 101 ? 9.081 -22.110 -11.477 1.00 89.38 101 PRO A O 1
ATOM 794 N N . TRP A 1 102 ? 11.163 -22.888 -11.766 1.00 88.00 102 TRP A N 1
ATOM 795 C CA . TRP A 1 102 ? 11.256 -22.441 -13.153 1.00 88.00 102 TRP A CA 1
ATOM 796 C C . TRP A 1 102 ? 10.389 -23.342 -14.056 1.00 88.00 102 TRP A C 1
ATOM 798 O O . TRP A 1 102 ? 10.406 -24.558 -13.865 1.00 88.00 102 TRP A O 1
ATOM 808 N N . PRO A 1 103 ? 9.625 -22.796 -15.028 1.00 92.31 103 PRO A N 1
ATOM 809 C CA . PRO A 1 103 ? 9.555 -21.391 -15.461 1.00 92.31 103 PRO A CA 1
ATOM 810 C C . PRO A 1 103 ? 8.460 -20.556 -14.772 1.00 92.31 103 PRO A C 1
ATOM 812 O O . PRO A 1 103 ? 8.324 -19.361 -15.049 1.00 92.31 103 PRO A O 1
ATOM 815 N N . LEU A 1 104 ? 7.669 -21.158 -13.880 1.00 90.50 104 LEU A N 1
ATOM 816 C CA . LEU A 1 104 ? 6.489 -20.531 -13.283 1.00 90.50 104 LEU A CA 1
ATOM 817 C C . LEU A 1 104 ? 6.826 -19.244 -12.517 1.00 90.50 104 LEU A C 1
ATOM 819 O O . LEU A 1 104 ? 6.133 -18.244 -12.689 1.00 90.50 104 LEU A O 1
ATOM 823 N N . GLY A 1 105 ? 7.912 -19.223 -11.737 1.00 91.06 105 GLY A N 1
ATOM 824 C CA . GLY A 1 105 ? 8.321 -18.022 -10.994 1.00 91.06 105 GLY A CA 1
ATOM 825 C C . GLY A 1 105 ? 8.638 -16.824 -11.892 1.00 91.06 105 GLY A C 1
ATOM 826 O O . GLY A 1 105 ? 8.322 -15.681 -11.547 1.00 91.06 105 GLY A O 1
ATOM 827 N N . TRP A 1 106 ? 9.187 -17.077 -13.083 1.00 91.12 106 TRP A N 1
ATOM 828 C CA . TRP A 1 106 ? 9.460 -16.040 -14.077 1.00 91.12 106 TRP A CA 1
ATOM 829 C C . TRP A 1 106 ? 8.166 -15.510 -14.704 1.00 91.12 106 TRP A C 1
ATOM 831 O O . TRP A 1 106 ? 7.957 -14.294 -14.745 1.00 91.12 106 TRP A O 1
ATOM 841 N N . LEU A 1 107 ? 7.272 -16.411 -15.128 1.00 93.69 107 LEU A N 1
ATOM 842 C CA . LEU A 1 107 ? 5.973 -16.050 -15.702 1.00 93.69 107 LEU A CA 1
ATOM 843 C C . LEU A 1 107 ? 5.116 -15.255 -14.709 1.00 93.69 107 LEU A C 1
ATOM 845 O O . LEU A 1 107 ? 4.596 -14.195 -15.062 1.00 93.69 107 LEU A O 1
ATOM 849 N N . GLN A 1 108 ? 5.020 -15.716 -13.459 1.00 91.06 108 GLN A N 1
ATOM 850 C CA . GLN A 1 108 ? 4.239 -15.045 -12.418 1.00 91.06 108 GLN A CA 1
ATOM 851 C C . GLN A 1 108 ? 4.800 -13.670 -12.071 1.00 91.06 108 GLN A C 1
ATOM 853 O O . GLN A 1 108 ? 4.048 -12.701 -11.987 1.00 91.06 108 GLN A O 1
ATOM 858 N N . THR A 1 109 ? 6.122 -13.547 -11.939 1.00 93.69 109 THR A N 1
ATOM 859 C CA . THR A 1 109 ? 6.754 -12.246 -11.680 1.00 93.69 109 THR A CA 1
ATOM 860 C C . THR A 1 109 ? 6.500 -11.268 -12.823 1.00 93.69 109 THR A C 1
ATOM 862 O O . THR A 1 109 ? 6.195 -10.102 -12.576 1.00 93.69 109 THR A O 1
ATOM 865 N N . ARG A 1 110 ? 6.555 -11.731 -14.080 1.00 94.56 110 ARG A N 1
ATOM 866 C CA . ARG A 1 110 ? 6.233 -10.898 -15.247 1.00 94.56 110 ARG A CA 1
ATOM 867 C C . ARG A 1 110 ? 4.764 -10.469 -15.251 1.00 94.56 110 ARG A C 1
ATOM 869 O O . ARG A 1 110 ? 4.485 -9.292 -15.468 1.00 94.56 110 ARG A O 1
ATOM 876 N N . ALA A 1 111 ? 3.839 -11.390 -14.982 1.00 94.00 111 ALA A N 1
ATOM 877 C CA . ALA A 1 111 ? 2.412 -11.087 -14.898 1.00 94.00 111 ALA A CA 1
ATOM 878 C C . ALA A 1 111 ? 2.112 -10.065 -13.786 1.00 94.00 111 ALA A C 1
ATOM 880 O O . ALA A 1 111 ? 1.441 -9.063 -14.042 1.00 94.00 111 ALA A O 1
ATOM 881 N N . LYS A 1 112 ? 2.679 -10.262 -12.588 1.00 93.25 112 LYS A N 1
ATOM 882 C CA . LYS A 1 112 ? 2.516 -9.354 -11.443 1.00 93.25 112 LYS A CA 1
ATOM 883 C C . LYS A 1 112 ? 3.105 -7.973 -11.722 1.00 93.25 112 LYS A C 1
ATOM 885 O O . LYS A 1 112 ? 2.412 -6.977 -11.527 1.00 93.25 112 LYS A O 1
ATOM 890 N N . ARG A 1 113 ? 4.319 -7.898 -12.285 1.00 96.44 113 ARG A N 1
ATOM 891 C CA . ARG A 1 113 ? 4.934 -6.623 -12.695 1.00 96.44 113 ARG A CA 1
ATOM 892 C C . ARG A 1 113 ? 4.050 -5.868 -13.686 1.00 96.44 113 ARG A C 1
ATOM 894 O O . ARG A 1 113 ? 3.817 -4.678 -13.506 1.00 96.44 113 ARG A O 1
ATOM 901 N N . ASN A 1 114 ? 3.512 -6.552 -14.695 1.00 97.06 114 ASN A N 1
ATOM 902 C CA . ASN A 1 114 ? 2.626 -5.931 -15.681 1.00 97.06 114 ASN A CA 1
ATOM 903 C C . ASN A 1 114 ? 1.331 -5.400 -15.047 1.00 97.06 114 ASN A C 1
ATOM 905 O O . ASN A 1 114 ? 0.886 -4.308 -15.399 1.00 97.06 114 ASN A O 1
ATOM 909 N N . ALA A 1 115 ? 0.741 -6.140 -14.104 1.00 95.31 115 ALA A N 1
ATOM 910 C CA . ALA A 1 115 ? -0.449 -5.702 -13.379 1.00 95.31 115 ALA A CA 1
ATOM 911 C C . ALA A 1 115 ? -0.172 -4.450 -12.527 1.00 95.31 115 ALA A C 1
ATOM 913 O O . ALA A 1 115 ? -0.942 -3.489 -12.584 1.00 95.31 115 ALA A O 1
ATOM 914 N N . VAL A 1 116 ? 0.954 -4.424 -11.804 1.00 96.12 116 VAL A N 1
ATOM 915 C CA . VAL A 1 116 ? 1.381 -3.261 -11.011 1.00 96.12 116 VAL A CA 1
ATOM 916 C C . VAL A 1 116 ? 1.641 -2.052 -11.908 1.00 96.12 116 VAL A C 1
ATOM 918 O O . VAL A 1 116 ? 1.093 -0.982 -11.656 1.00 96.12 116 VAL A O 1
ATOM 921 N N . ILE A 1 117 ? 2.389 -2.218 -13.002 1.00 97.50 117 ILE A N 1
ATOM 922 C CA . ILE A 1 117 ? 2.655 -1.137 -13.963 1.00 97.50 117 ILE A CA 1
ATOM 923 C C . ILE A 1 117 ? 1.350 -0.592 -14.550 1.00 97.50 117 ILE A C 1
ATOM 925 O O . ILE A 1 117 ? 1.176 0.621 -14.627 1.00 97.50 117 ILE A O 1
ATOM 929 N N . LYS A 1 118 ? 0.406 -1.461 -14.936 1.00 97.62 118 LYS A N 1
ATOM 930 C CA . LYS A 1 118 ? -0.901 -1.031 -15.456 1.00 97.62 118 LYS A CA 1
ATOM 931 C C . LYS A 1 118 ? -1.654 -0.171 -14.437 1.00 97.62 118 LYS A C 1
ATOM 933 O O . LYS A 1 118 ? -2.204 0.861 -14.814 1.00 97.62 118 LYS A O 1
ATOM 938 N N . ARG A 1 119 ? -1.651 -0.568 -13.160 1.00 95.62 119 ARG A N 1
ATOM 939 C CA . ARG A 1 119 ? -2.248 0.215 -12.069 1.00 95.62 119 ARG A CA 1
ATOM 940 C C . ARG A 1 119 ? -1.552 1.567 -11.901 1.00 95.62 119 ARG A C 1
ATOM 942 O O . ARG A 1 119 ? -2.232 2.584 -11.864 1.00 95.62 119 ARG A O 1
ATOM 949 N N . LEU A 1 120 ? -0.222 1.592 -11.828 1.00 97.06 120 LEU A N 1
ATOM 950 C CA . LEU A 1 120 ? 0.535 2.834 -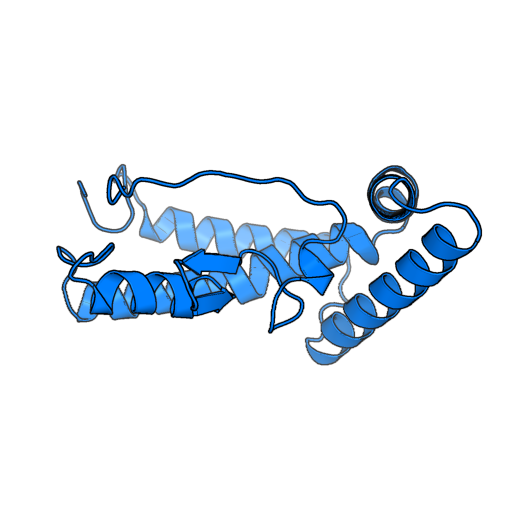11.642 1.00 97.06 120 LEU A CA 1
ATOM 951 C C . LEU A 1 120 ? 0.369 3.796 -12.824 1.00 97.06 120 LEU A C 1
ATOM 953 O O . LEU A 1 120 ? 0.299 5.002 -12.610 1.00 97.06 120 LEU A O 1
ATOM 957 N N . LYS A 1 121 ? 0.235 3.286 -14.055 1.00 97.56 121 LYS A N 1
ATOM 958 C CA . LYS A 1 121 ? -0.099 4.103 -15.234 1.00 97.56 121 LYS A CA 1
ATOM 959 C C . LYS A 1 121 ? -1.469 4.762 -15.107 1.00 97.56 121 LYS A C 1
ATOM 961 O O . LYS A 1 121 ? -1.588 5.955 -15.350 1.00 97.56 121 LYS A O 1
ATOM 966 N N . ALA A 1 122 ? -2.486 4.009 -14.685 1.00 96.75 122 ALA A N 1
ATOM 967 C CA . ALA A 1 122 ? -3.834 4.548 -14.491 1.00 96.75 122 ALA A CA 1
ATOM 968 C C . ALA A 1 122 ? -3.900 5.633 -13.401 1.00 96.75 122 ALA A C 1
ATOM 970 O O . ALA A 1 122 ? -4.778 6.485 -13.442 1.00 96.75 122 ALA A O 1
ATOM 971 N N . LEU A 1 123 ? -2.974 5.601 -12.439 1.00 95.12 123 LEU A N 1
ATOM 972 C CA . LEU A 1 123 ? -2.879 6.575 -11.352 1.00 95.12 123 LEU A CA 1
ATOM 973 C C . LEU A 1 123 ? -1.859 7.695 -11.628 1.00 95.12 123 LEU A C 1
ATOM 975 O O . LEU A 1 123 ? -1.606 8.498 -10.736 1.00 95.12 123 LEU A O 1
ATOM 979 N N . HIS A 1 124 ? -1.247 7.742 -12.818 1.00 95.25 124 HIS A N 1
ATOM 980 C CA . HIS A 1 124 ? -0.177 8.691 -13.170 1.00 95.25 124 HIS A CA 1
ATOM 981 C C . HIS A 1 124 ? 1.055 8.640 -12.244 1.00 95.25 124 HIS A C 1
ATOM 983 O O . HIS A 1 124 ? 1.762 9.627 -12.059 1.00 95.25 124 HIS A O 1
ATOM 989 N N . TRP A 1 125 ? 1.329 7.472 -11.660 1.00 96.81 125 TRP A N 1
ATOM 990 C CA . TRP A 1 125 ? 2.531 7.211 -10.862 1.00 96.81 125 TRP A CA 1
ATOM 991 C C . TRP A 1 125 ? 3.679 6.640 -11.688 1.00 96.81 125 TRP A C 1
ATOM 993 O O . TRP A 1 125 ? 4.833 6.812 -11.322 1.00 96.81 125 TRP A O 1
ATOM 1003 N N . TYR A 1 126 ? 3.379 5.941 -12.785 1.00 96.81 126 TYR A N 1
ATOM 1004 C CA . TYR A 1 126 ? 4.406 5.269 -13.587 1.00 96.81 126 TYR A CA 1
ATOM 1005 C C . TYR A 1 126 ? 5.389 6.245 -14.248 1.00 96.81 126 TYR A C 1
ATOM 1007 O O . TYR A 1 126 ? 6.559 5.911 -14.396 1.00 96.81 126 TYR A O 1
ATOM 1015 N N . ASP A 1 127 ? 4.915 7.430 -14.631 1.00 95.25 127 ASP A N 1
ATOM 1016 C CA . ASP A 1 127 ? 5.713 8.431 -15.347 1.00 95.25 127 ASP A CA 1
ATOM 1017 C C . ASP A 1 127 ? 6.499 9.360 -14.404 1.00 95.25 127 ASP A C 1
ATOM 1019 O O . ASP A 1 127 ? 7.215 10.247 -14.869 1.00 95.25 127 ASP A O 1
ATOM 1023 N N . LYS A 1 128 ? 6.366 9.179 -13.082 1.00 96.50 128 LYS A N 1
ATOM 1024 C CA . LYS A 1 128 ? 7.090 9.978 -12.089 1.00 96.50 128 LYS A CA 1
ATOM 1025 C C . LYS A 1 128 ? 8.563 9.592 -12.043 1.00 96.50 128 LYS A C 1
ATOM 1027 O O . LYS A 1 128 ? 8.916 8.438 -12.263 1.00 96.50 128 LYS A O 1
ATOM 1032 N N . THR A 1 129 ? 9.422 10.543 -11.693 1.00 96.88 129 THR A N 1
ATOM 1033 C CA . THR A 1 129 ? 10.802 10.233 -11.300 1.00 96.88 129 THR A CA 1
ATOM 1034 C C . THR A 1 129 ? 10.845 9.715 -9.865 1.00 96.88 129 THR A C 1
ATOM 1036 O O . THR A 1 129 ? 9.917 9.931 -9.082 1.00 96.88 129 THR A O 1
ATOM 1039 N N . ILE A 1 130 ? 11.945 9.055 -9.494 1.00 95.81 130 ILE A N 1
ATOM 1040 C CA . ILE A 1 130 ? 12.144 8.631 -8.105 1.00 95.81 130 ILE A CA 1
ATOM 1041 C C . ILE A 1 130 ? 12.107 9.828 -7.144 1.00 95.81 130 ILE A C 1
ATOM 1043 O O . ILE A 1 130 ? 11.450 9.748 -6.114 1.00 95.81 130 ILE A O 1
ATOM 1047 N N . ASP A 1 131 ? 12.694 10.966 -7.522 1.00 97.25 131 ASP A N 1
ATOM 1048 C CA . ASP A 1 131 ? 12.688 12.180 -6.698 1.00 97.25 131 ASP A CA 1
ATOM 1049 C C . ASP A 1 131 ? 11.270 12.717 -6.468 1.00 97.25 131 ASP A C 1
ATOM 1051 O O . ASP A 1 131 ? 10.936 13.128 -5.362 1.00 97.25 131 ASP A O 1
ATOM 1055 N N . GLN A 1 132 ? 10.401 12.663 -7.485 1.00 97.31 132 GLN A N 1
ATOM 1056 C CA . GLN A 1 132 ? 8.992 13.050 -7.345 1.00 97.31 132 GLN A CA 1
ATOM 1057 C C . GLN A 1 132 ? 8.235 12.101 -6.411 1.00 97.31 132 GLN A C 1
ATOM 1059 O O . GLN A 1 132 ? 7.458 12.551 -5.575 1.00 97.31 132 GLN A O 1
ATOM 1064 N N . VAL A 1 133 ? 8.481 10.792 -6.526 1.00 97.19 133 VAL A N 1
ATOM 1065 C CA . VAL A 1 133 ? 7.897 9.789 -5.624 1.00 97.19 133 VAL A CA 1
ATOM 1066 C C . VAL A 1 133 ? 8.337 10.033 -4.180 1.00 97.19 133 VAL A C 1
ATOM 1068 O O . VAL A 1 133 ? 7.508 9.984 -3.273 1.00 97.19 133 VAL A O 1
ATOM 1071 N N . LEU A 1 134 ? 9.620 10.323 -3.959 1.00 97.19 134 LEU A N 1
ATOM 1072 C CA . LEU A 1 134 ? 10.153 10.628 -2.633 1.00 97.19 134 LEU A CA 1
ATOM 1073 C C . LEU A 1 134 ? 9.586 11.939 -2.077 1.00 97.19 134 LEU A C 1
ATOM 1075 O O . LEU A 1 134 ? 9.213 11.973 -0.908 1.00 97.19 134 LEU A O 1
ATOM 1079 N N . ALA A 1 135 ? 9.436 12.972 -2.910 1.00 97.75 135 ALA A N 1
ATOM 1080 C CA . ALA A 1 135 ? 8.815 14.234 -2.515 1.00 97.75 135 ALA A CA 1
ATOM 1081 C C . ALA A 1 135 ? 7.345 14.052 -2.090 1.00 97.75 135 ALA A C 1
ATOM 1083 O O . ALA A 1 135 ? 6.923 14.607 -1.076 1.00 97.75 135 ALA A O 1
ATOM 1084 N N . ASP A 1 136 ? 6.570 13.229 -2.806 1.00 96.62 136 ASP A N 1
ATOM 1085 C CA . ASP A 1 136 ? 5.187 12.915 -2.418 1.00 96.62 136 ASP A CA 1
ATOM 1086 C C . ASP A 1 136 ? 5.128 12.179 -1.069 1.00 96.62 136 ASP A C 1
ATOM 1088 O O . ASP A 1 136 ? 4.272 12.466 -0.226 1.00 96.62 136 ASP A O 1
ATOM 1092 N N . VAL A 1 137 ? 6.041 11.225 -0.850 1.00 97.44 137 VAL A N 1
ATOM 1093 C CA . VAL A 1 137 ? 6.164 10.501 0.424 1.00 97.44 137 VAL A CA 1
ATOM 1094 C C . VAL A 1 137 ? 6.530 11.461 1.551 1.00 97.44 137 VAL A C 1
ATOM 1096 O O . VAL A 1 137 ? 5.900 11.417 2.606 1.00 97.44 137 VAL A O 1
ATOM 1099 N N . GLU A 1 138 ? 7.490 12.356 1.331 1.00 97.31 138 GLU A N 1
ATOM 1100 C CA . GLU A 1 138 ? 7.887 13.378 2.298 1.00 97.31 138 GLU A CA 1
ATOM 1101 C C . GLU A 1 138 ? 6.711 14.297 2.649 1.00 97.31 138 GLU A C 1
ATOM 1103 O O . GLU A 1 138 ? 6.417 14.501 3.827 1.00 97.31 138 GLU A O 1
ATOM 1108 N N . GLN A 1 139 ? 5.964 14.782 1.654 1.00 96.38 139 GLN A N 1
ATOM 1109 C CA . GLN A 1 139 ? 4.770 15.595 1.882 1.00 96.38 139 GLN A CA 1
ATOM 1110 C C . GLN A 1 139 ? 3.705 14.837 2.692 1.00 96.38 139 GLN A C 1
ATOM 1112 O O . GLN A 1 139 ? 3.088 15.408 3.600 1.00 96.38 139 GLN A O 1
ATOM 1117 N N . CYS A 1 140 ? 3.495 13.550 2.405 1.00 96.12 140 CYS A N 1
ATOM 1118 C CA . CYS A 1 140 ? 2.584 12.704 3.173 1.00 96.12 140 CYS A CA 1
ATOM 1119 C C . CYS A 1 140 ? 3.058 12.550 4.624 1.00 96.12 140 CYS A C 1
ATOM 1121 O O . CYS A 1 140 ? 2.271 12.760 5.548 1.00 96.12 140 CYS A O 1
ATOM 1123 N N . CYS A 1 141 ? 4.337 12.245 4.843 1.00 95.69 141 CYS A N 1
ATOM 1124 C CA . CYS A 1 141 ? 4.932 12.137 6.175 1.00 95.69 141 CYS A CA 1
ATOM 1125 C C . CYS A 1 141 ? 4.839 13.455 6.951 1.00 95.69 141 CYS A C 1
ATOM 1127 O O . CYS A 1 141 ? 4.455 13.438 8.115 1.00 95.69 141 CYS A O 1
ATOM 1129 N N . ASN A 1 142 ? 5.086 14.595 6.306 1.00 95.31 142 ASN A N 1
ATOM 1130 C CA . ASN A 1 142 ? 4.926 15.918 6.910 1.00 95.31 142 ASN A CA 1
ATOM 1131 C C . ASN A 1 142 ? 3.471 16.180 7.319 1.00 95.31 142 ASN A C 1
ATOM 1133 O O . ASN A 1 142 ? 3.220 16.632 8.433 1.00 95.31 142 ASN A O 1
ATOM 1137 N N . SER A 1 143 ? 2.505 15.833 6.465 1.00 93.06 143 SER A N 1
ATOM 1138 C CA . SER A 1 143 ? 1.073 15.967 6.777 1.00 93.06 143 SER A CA 1
ATOM 1139 C C . SER A 1 143 ? 0.667 15.102 7.978 1.00 93.06 143 SER A C 1
ATOM 1141 O O . SER A 1 143 ? -0.091 15.536 8.846 1.00 93.06 143 SER A O 1
ATOM 1143 N N . LEU A 1 144 ? 1.197 13.879 8.051 1.00 93.38 144 LEU A N 1
ATOM 1144 C CA . LEU A 1 144 ? 0.981 12.961 9.170 1.00 93.38 144 LEU A CA 1
ATOM 1145 C C . LEU A 1 144 ? 1.659 13.465 10.453 1.00 93.38 144 LEU A C 1
ATOM 1147 O O . LEU A 1 144 ? 1.043 13.447 11.516 1.00 93.38 144 LEU A O 1
ATOM 1151 N N . SER A 1 145 ? 2.888 13.971 10.347 1.00 93.56 145 SER A N 1
ATOM 1152 C CA . SER A 1 145 ? 3.652 14.525 11.466 1.00 93.56 145 SER A CA 1
ATOM 1153 C C . SER A 1 145 ? 2.984 15.768 12.046 1.00 93.56 145 SER A C 1
ATOM 1155 O O . SER A 1 145 ? 2.871 15.887 13.260 1.00 93.56 145 SER A O 1
ATOM 1157 N N . GLN A 1 146 ? 2.488 16.673 11.199 1.00 91.88 146 GLN A N 1
ATOM 1158 C CA . GLN A 1 146 ? 1.731 17.847 11.641 1.00 91.88 146 GLN A CA 1
ATOM 1159 C C . GLN A 1 146 ? 0.458 17.446 12.386 1.00 91.88 146 GLN A C 1
ATOM 1161 O O . GLN A 1 146 ? 0.103 18.066 13.386 1.00 91.88 146 GLN A O 1
ATOM 1166 N N . ARG A 1 147 ? -0.226 16.392 11.922 1.00 89.94 147 ARG A N 1
ATOM 1167 C CA . ARG A 1 147 ? -1.432 15.897 12.589 1.00 89.94 147 ARG A CA 1
ATOM 1168 C C . ARG A 1 147 ? -1.138 15.245 13.940 1.00 89.94 147 ARG A C 1
ATOM 1170 O O . ARG A 1 147 ? -1.976 15.343 14.843 1.00 89.94 147 ARG A O 1
ATOM 1177 N N . LEU A 1 148 ? -0.012 14.546 14.055 1.00 91.38 148 LEU A N 1
ATOM 1178 C CA . LEU A 1 148 ? 0.438 13.944 15.306 1.00 91.38 148 LEU A CA 1
ATOM 1179 C C . LEU A 1 148 ? 0.838 15.031 16.316 1.00 91.38 148 LEU A C 1
ATOM 1181 O O . LEU A 1 148 ? 0.410 14.982 17.469 1.00 91.38 148 LEU A O 1
ATOM 1185 N N . GLY A 1 149 ? 1.571 16.052 15.860 1.00 90.19 149 GLY A N 1
ATOM 1186 C CA . GLY A 1 149 ? 2.109 17.107 16.718 1.00 90.19 149 GLY A CA 1
ATOM 1187 C C . GLY A 1 149 ? 2.986 16.510 17.818 1.00 90.19 149 GLY A C 1
ATOM 1188 O O . GLY A 1 149 ? 3.771 15.604 17.557 1.00 90.19 149 GLY A O 1
ATOM 1189 N N . ASP A 1 150 ? 2.785 16.963 19.055 1.00 88.06 150 ASP A N 1
ATOM 1190 C CA . ASP A 1 150 ? 3.500 16.458 20.237 1.00 88.06 150 ASP A CA 1
ATOM 1191 C C . ASP A 1 150 ? 2.768 15.295 20.942 1.00 88.06 150 ASP A C 1
ATOM 1193 O O . ASP A 1 150 ? 3.042 14.992 22.103 1.00 88.06 150 ASP A O 1
ATOM 1197 N N . LYS A 1 151 ? 1.774 14.675 20.290 1.00 88.44 151 LYS A N 1
ATOM 1198 C CA . LYS A 1 151 ? 0.989 13.575 20.873 1.00 88.44 151 LYS A CA 1
ATOM 1199 C C . LYS A 1 151 ? 1.639 12.228 20.573 1.00 88.44 151 LYS A C 1
ATOM 1201 O O . LYS A 1 151 ? 2.132 12.008 19.474 1.00 88.44 151 LYS A O 1
ATOM 1206 N N . ASP A 1 152 ? 1.496 11.278 21.494 1.00 87.12 152 ASP A N 1
ATOM 1207 C CA . ASP A 1 152 ? 1.960 9.900 21.276 1.00 87.12 152 ASP A CA 1
ATOM 1208 C C . ASP A 1 152 ? 1.115 9.140 20.232 1.00 87.12 152 ASP A C 1
ATOM 1210 O O . ASP A 1 152 ? 1.618 8.244 19.554 1.00 87.12 152 ASP A O 1
ATOM 1214 N N . TYR A 1 153 ? -0.168 9.498 20.072 1.00 87.44 153 TYR A N 1
ATOM 1215 C CA . TYR A 1 153 ? -1.060 8.896 19.075 1.00 87.44 153 TYR A CA 1
ATOM 1216 C C . TYR A 1 153 ? -1.975 9.934 18.408 1.00 87.44 153 TYR A C 1
ATOM 1218 O O . TYR A 1 153 ? -2.332 10.965 18.986 1.00 87.44 153 TYR A O 1
ATOM 1226 N N . PHE A 1 154 ? -2.419 9.626 17.182 1.00 84.06 154 PHE A N 1
ATOM 1227 C CA . PHE A 1 154 ? -3.228 10.517 16.337 1.00 84.06 154 PHE A CA 1
ATOM 1228 C C . PHE A 1 154 ? -4.519 11.004 17.014 1.00 84.06 154 PHE A C 1
ATOM 1230 O O . PHE A 1 154 ? -4.919 12.149 16.818 1.00 84.06 154 PHE A O 1
ATOM 1237 N N . PHE A 1 155 ? -5.166 10.184 17.836 1.00 83.56 155 PHE A N 1
ATOM 1238 C CA . PHE A 1 155 ? -6.437 10.530 18.485 1.00 83.56 155 PHE A CA 1
ATOM 1239 C C . PHE A 1 155 ? -6.326 10.555 20.019 1.00 83.56 155 PHE A C 1
ATOM 1241 O O . PHE A 1 155 ? -7.276 10.246 20.726 1.00 83.56 155 PHE A O 1
ATOM 1248 N N . GLY A 1 156 ? -5.158 10.937 20.555 1.00 72.81 156 GLY A N 1
ATOM 1249 C CA . GLY A 1 156 ? -4.942 11.048 22.003 1.00 72.81 156 GLY A CA 1
ATOM 1250 C C . GLY A 1 156 ? -4.346 9.779 22.610 1.00 72.81 156 GLY A C 1
ATOM 1251 O O . GLY A 1 156 ? -3.402 9.242 22.061 1.00 72.81 156 GLY A O 1
ATOM 1252 N N . SER A 1 157 ? -4.828 9.319 23.765 1.00 63.25 157 SER A N 1
ATOM 1253 C CA . SER A 1 157 ? -4.207 8.243 24.564 1.00 63.25 157 SER A CA 1
ATOM 1254 C C . SER A 1 157 ? -4.884 6.869 24.419 1.00 63.25 157 SER A C 1
ATOM 1256 O O . SER A 1 157 ? -5.012 6.130 25.398 1.00 63.25 157 SER A O 1
ATOM 1258 N N . SER A 1 158 ? -5.396 6.506 23.239 1.00 51.94 158 SER A N 1
ATOM 1259 C CA . SER A 1 158 ? -6.123 5.234 23.045 1.00 51.94 158 SER A CA 1
ATOM 1260 C C . SER A 1 158 ? -5.836 4.536 21.727 1.00 51.94 158 SER A C 1
ATOM 1262 O O . SER A 1 158 ? -5.768 5.232 20.693 1.00 51.94 158 SER A O 1
#

InterPro domains:
  IPR019564 Mitochondrial outer membrane transport complex Sam37/metaxin, N-terminal domain [PF10568] (2-113)
  IPR050931 Mitochondrial Protein Transport Metaxin [PTHR12289] (1-157)

Sequence (158 aa):
MCNLPFEVEMRWNAEFMSPSGRVPFIKCGAFVVSELEPIVQFAANKGVSLCGKLSTEEKAEMRAYMSLITNVLVNAELYISWVDNETFNAVTKVRNSSVYPWPLGWLQTRAKRNAVIKRLKALHWYDKTIDQVLADVEQCCNSLSQRLGDKDYFFGSS

Foldseek 3Di:
DQPDDDDDDDDLCCLVVAPVSDDDWDDDPPDIGHDDVRVQVVCVVVVGHPCPPPDPVRVVVVVVLVVLCCLQVVLLCLCQCQVPPVNVVPPNLCVQLVVDDPPVSVVVSVVVSVVSLVVCVVSVNNPDDNVRSVVSVVVSVVVVCVQCPPAPDNRHDD

Radius of gyration: 18.64 Å; chains: 1; bounding box: 39×41×40 Å

Secondary structure (DSSP, 8-state):
-----------TTHHHHSTTS-S-EEEETTEEEESHHHHHHHHHHTT--TTTTS-HHHHHHHHHHHHHHHHHHHHHHHHHHHT-HHHIIIIIHHHHHTTS-TTHHHHHHHHHHHHHHHHHHHTT-TT--HHHHHHHHHHHHHHHHHHHTT-SSTTS--

Organism: Spodoptera frugiperda (NCBI:txid7108)